Protein AF-A0A5K1GD12-F1 (afdb_monomer)

Radius of gyration: 15.74 Å; Cα contacts (8 Å, |Δi|>4): 98; chains: 1; bounding box: 41×27×41 Å

Foldseek 3Di:
DKAADPVNQKIKDADDDDPPDPDPQQKDAFPEDDPDPPCVVVGIDGDHPPDMDMDGPPDDPDDDDDDDDDDDRPAYPDPVPPGPDDDDDDDDDD

InterPro domains:
  IPR021720 Malectin domain [PF11721] (21-94)

Structure (mmCIF, N/CA/C/O backbone):
data_AF-A0A5K1GD12-F1
#
_entry.id   AF-A0A5K1GD12-F1
#
loop_
_atom_site.group_PDB
_atom_site.id
_atom_site.type_symbol
_atom_site.label_atom_id
_atom_site.label_alt_id
_atom_site.label_comp_id
_atom_site.label_asym_id
_atom_site.label_entity_id
_atom_site.label_seq_id
_atom_site.pdbx_PDB_ins_code
_atom_site.Cartn_x
_atom_site.Cartn_y
_atom_site.Cartn_z
_atom_site.occupancy
_atom_site.B_iso_or_equiv
_atom_site.auth_seq_id
_atom_site.auth_comp_id
_atom_site.auth_asym_id
_atom_site.auth_atom_id
_atom_site.pdbx_PDB_model_num
ATOM 1 N N . MET A 1 1 ? 10.610 -1.256 9.925 1.00 73.62 1 MET A N 1
ATOM 2 C CA . MET A 1 1 ? 10.403 0.169 10.292 1.00 73.62 1 MET A CA 1
ATOM 3 C C . MET A 1 1 ? 8.913 0.437 10.469 1.00 73.62 1 MET A C 1
ATOM 5 O O . MET A 1 1 ? 8.140 -0.157 9.727 1.00 73.62 1 MET A O 1
ATOM 9 N N . PHE A 1 2 ? 8.516 1.276 11.435 1.00 83.56 2 PHE A N 1
ATOM 10 C CA . PHE A 1 2 ? 7.124 1.708 11.649 1.00 83.56 2 PHE A CA 1
ATOM 11 C C . PHE A 1 2 ? 6.987 3.192 11.283 1.00 83.56 2 PHE A C 1
ATOM 13 O O . PHE A 1 2 ? 7.806 4.000 11.720 1.00 83.56 2 PHE A O 1
ATOM 20 N N . PHE A 1 3 ? 5.971 3.554 10.499 1.00 88.81 3 PHE A N 1
ATOM 21 C CA . PHE A 1 3 ? 5.737 4.923 10.031 1.00 88.81 3 PHE A CA 1
ATOM 22 C C . PHE A 1 3 ? 4.298 5.370 10.287 1.00 88.81 3 PHE A C 1
ATOM 24 O O . PHE A 1 3 ? 3.356 4.628 10.013 1.00 88.81 3 PHE A O 1
ATOM 31 N N . TYR A 1 4 ? 4.139 6.622 10.722 1.00 92.56 4 TYR A N 1
ATOM 32 C CA . TYR A 1 4 ? 2.848 7.299 10.830 1.00 92.56 4 TYR A CA 1
ATOM 33 C C . TYR A 1 4 ? 2.671 8.316 9.712 1.00 92.56 4 TYR A C 1
ATOM 35 O O . TYR A 1 4 ? 3.571 9.102 9.422 1.00 92.56 4 TYR A O 1
ATOM 43 N N . SER A 1 5 ? 1.469 8.360 9.147 1.00 92.69 5 SER A N 1
ATOM 44 C CA . SER A 1 5 ? 1.069 9.461 8.275 1.00 92.69 5 SER A CA 1
ATOM 45 C C . SER A 1 5 ? 1.138 10.813 8.997 1.00 92.69 5 SER A C 1
ATOM 47 O O . SER A 1 5 ? 0.881 10.873 10.204 1.00 92.69 5 SER A O 1
ATOM 49 N N . PRO A 1 6 ? 1.397 11.920 8.276 1.00 92.81 6 PRO A N 1
ATOM 50 C CA . PRO A 1 6 ? 1.386 13.261 8.865 1.00 92.81 6 PRO A CA 1
ATOM 51 C C . PRO A 1 6 ? 0.071 13.596 9.583 1.00 92.81 6 PRO A C 1
ATOM 53 O O . PRO A 1 6 ? 0.075 14.240 10.627 1.00 92.81 6 PRO A O 1
ATOM 56 N N . THR A 1 7 ? -1.055 13.109 9.053 1.00 94.69 7 THR A N 1
ATOM 57 C CA . THR A 1 7 ? -2.392 13.303 9.633 1.00 94.69 7 THR A CA 1
ATOM 58 C C . THR A 1 7 ? -2.733 12.296 10.733 1.00 94.69 7 THR A C 1
ATOM 60 O O . THR A 1 7 ? -3.790 12.412 11.345 1.00 94.69 7 THR A O 1
ATOM 63 N N . LYS A 1 8 ? -1.864 11.309 10.999 1.00 92.50 8 LYS A N 1
ATOM 64 C CA . LYS A 1 8 ? -2.060 10.218 11.973 1.00 92.50 8 LYS A CA 1
ATOM 65 C C . LYS A 1 8 ? -3.347 9.404 11.764 1.00 92.50 8 LYS A C 1
ATOM 67 O O . LYS A 1 8 ? -3.856 8.800 12.701 1.00 92.50 8 LYS A O 1
ATOM 72 N N . THR A 1 9 ? -3.857 9.370 10.535 1.00 95.00 9 THR A N 1
ATOM 73 C CA . THR A 1 9 ? -5.063 8.605 10.152 1.00 95.00 9 THR A CA 1
ATOM 74 C C . THR A 1 9 ? -4.733 7.203 9.654 1.00 95.00 9 THR A C 1
ATOM 76 O O . THR A 1 9 ? -5.561 6.301 9.708 1.00 95.00 9 THR A O 1
ATOM 79 N N . TRP A 1 10 ? -3.499 6.998 9.205 1.00 94.31 10 TRP A N 1
ATOM 80 C CA . TRP A 1 10 ? -2.977 5.692 8.831 1.00 94.31 10 TRP A CA 1
ATOM 81 C C . TRP A 1 10 ? -1.507 5.546 9.219 1.00 94.31 10 TRP A C 1
ATOM 83 O O . TRP A 1 10 ? -0.795 6.534 9.451 1.00 94.31 10 TRP A O 1
ATOM 93 N N . ALA A 1 11 ? -1.058 4.301 9.284 1.00 94.19 11 ALA A N 1
ATOM 94 C CA . ALA A 1 11 ? 0.325 3.922 9.523 1.00 94.19 11 ALA A CA 1
ATOM 95 C C . ALA A 1 11 ? 0.690 2.702 8.675 1.00 94.19 11 ALA A C 1
ATOM 97 O O . ALA A 1 11 ? -0.188 2.025 8.138 1.00 94.19 11 ALA A O 1
ATOM 98 N N . PHE A 1 12 ? 1.982 2.413 8.556 1.00 92.44 12 PHE A N 1
ATOM 99 C CA . PHE A 1 12 ? 2.427 1.156 7.968 1.00 92.44 12 PHE A CA 1
ATOM 100 C C . PHE A 1 12 ? 3.716 0.650 8.608 1.00 92.44 12 PHE A C 1
ATOM 102 O O . PHE A 1 12 ? 4.511 1.416 9.166 1.00 92.44 12 PHE A O 1
ATOM 109 N N . THR A 1 13 ? 3.928 -0.653 8.484 1.00 90.25 13 THR A N 1
ATOM 110 C CA . THR A 1 13 ? 5.196 -1.314 8.766 1.00 90.25 13 THR A CA 1
ATOM 111 C C . THR A 1 13 ? 5.741 -1.955 7.505 1.00 90.25 13 THR A C 1
ATOM 113 O O . THR A 1 13 ? 4.993 -2.425 6.653 1.00 90.25 13 THR A O 1
ATOM 116 N N . SER A 1 14 ? 7.065 -1.966 7.391 1.00 87.50 14 SER A N 1
ATOM 117 C CA . SER A 1 14 ? 7.787 -2.742 6.383 1.00 87.50 14 SER A CA 1
ATOM 118 C C . SER A 1 14 ? 8.873 -3.555 7.076 1.00 87.50 14 SER A C 1
ATOM 120 O O . SER A 1 14 ? 9.595 -3.023 7.939 1.00 87.50 14 SER A O 1
ATOM 122 N N . THR A 1 15 ? 8.948 -4.841 6.741 1.00 86.25 15 THR A N 1
ATOM 123 C CA . THR A 1 15 ? 9.934 -5.791 7.261 1.00 86.25 15 THR A CA 1
ATOM 124 C C . THR A 1 15 ? 10.867 -6.281 6.161 1.00 86.25 15 THR A C 1
ATOM 126 O O . THR A 1 15 ? 10.527 -6.318 4.980 1.00 86.25 15 THR A O 1
ATOM 129 N N . GLY A 1 16 ?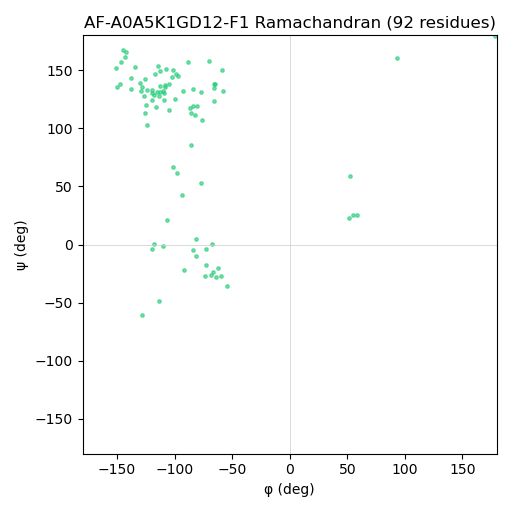 12.067 -6.673 6.579 1.00 73.44 16 GLY A N 1
ATOM 130 C CA . GLY A 1 16 ? 13.128 -7.090 5.675 1.00 73.44 16 GLY A CA 1
ATOM 131 C C . GLY A 1 16 ? 14.064 -5.953 5.287 1.00 73.44 16 GLY A C 1
ATOM 132 O O . GLY A 1 16 ? 13.762 -4.767 5.434 1.00 73.44 16 GLY A O 1
ATOM 133 N N . THR A 1 17 ? 15.237 -6.352 4.818 1.00 66.88 17 THR A N 1
ATOM 134 C CA . THR A 1 17 ? 16.285 -5.467 4.318 1.00 66.88 17 THR A CA 1
ATOM 135 C C . THR A 1 17 ? 16.668 -5.948 2.930 1.00 66.88 17 THR A C 1
ATOM 137 O O . THR A 1 17 ? 16.951 -7.134 2.764 1.00 66.88 17 THR A O 1
ATOM 140 N N . SER A 1 18 ? 16.664 -5.061 1.936 1.00 58.75 18 SER A N 1
ATOM 141 C CA . SER A 1 18 ? 17.291 -5.390 0.655 1.00 58.75 18 SER A CA 1
ATOM 142 C C . SER A 1 18 ? 18.796 -5.534 0.872 1.00 58.75 18 SER A C 1
ATOM 144 O O . SER A 1 18 ? 19.392 -4.761 1.621 1.00 58.75 18 SER A O 1
ATOM 146 N N . ILE A 1 19 ? 19.392 -6.543 0.240 1.00 58.34 19 ILE A N 1
ATOM 147 C CA . ILE A 1 19 ? 20.811 -6.892 0.392 1.00 58.34 19 ILE A CA 1
ATOM 148 C C . ILE A 1 19 ? 21.718 -5.785 -0.190 1.00 58.34 19 ILE A C 1
ATOM 150 O O . ILE A 1 19 ? 22.837 -5.607 0.282 1.00 58.34 19 ILE A O 1
ATOM 154 N N . ASP A 1 20 ? 21.199 -4.978 -1.126 1.00 55.66 20 ASP A N 1
ATOM 155 C CA . ASP A 1 20 ? 22.004 -4.082 -1.970 1.00 55.66 20 ASP A CA 1
ATOM 156 C C . ASP A 1 20 ? 21.855 -2.573 -1.683 1.00 55.66 20 ASP A C 1
ATOM 158 O O . ASP A 1 20 ? 22.512 -1.757 -2.332 1.00 55.66 20 ASP A O 1
ATOM 162 N N . SER A 1 21 ? 21.013 -2.143 -0.736 1.00 52.59 21 SER A N 1
ATOM 163 C CA . SER A 1 21 ? 20.703 -0.713 -0.560 1.00 52.59 21 SER A CA 1
ATOM 164 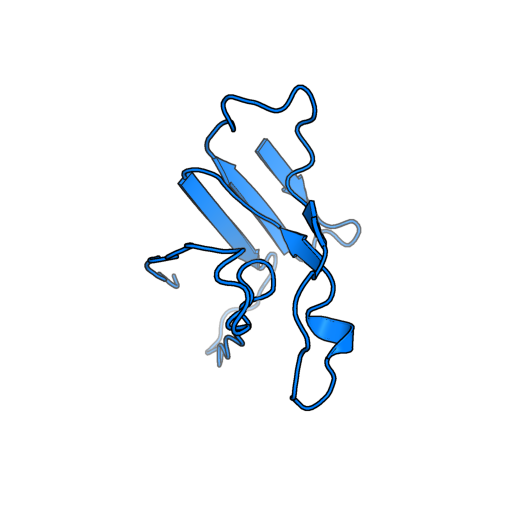C C . SER A 1 21 ? 21.163 -0.140 0.783 1.00 52.59 21 SER A C 1
ATOM 166 O O . SER 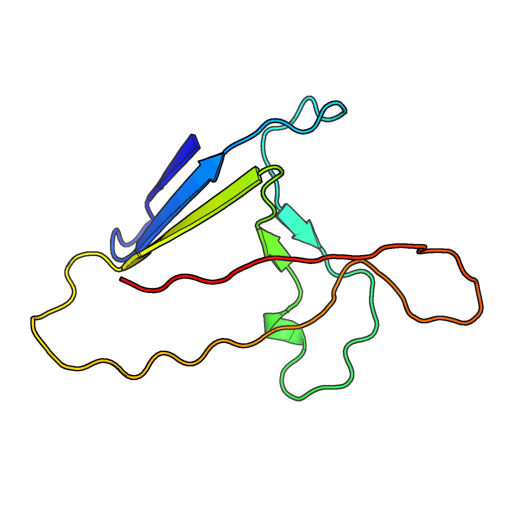A 1 21 ? 20.636 -0.492 1.834 1.00 52.59 21 SER A O 1
ATOM 168 N N . GLN A 1 22 ? 22.070 0.844 0.733 1.00 48.28 22 GLN A N 1
ATOM 169 C CA . GLN A 1 22 ? 22.457 1.695 1.875 1.00 48.28 22 GLN A CA 1
ATOM 170 C C . GLN A 1 22 ? 21.371 2.720 2.273 1.00 48.28 22 GLN A C 1
ATOM 172 O O . GLN A 1 22 ? 21.535 3.440 3.256 1.00 48.28 22 GLN A O 1
ATOM 177 N N . SER A 1 23 ? 20.265 2.796 1.523 1.00 50.22 23 SER A N 1
ATOM 178 C CA . SER A 1 23 ? 19.120 3.668 1.804 1.00 50.22 23 SER A CA 1
ATOM 179 C C . SER A 1 23 ? 17.891 2.836 2.171 1.00 50.22 23 SER A C 1
ATOM 181 O O . SER A 1 23 ? 17.543 1.890 1.469 1.00 50.22 23 SER A O 1
ATOM 183 N N . PHE A 1 24 ? 17.233 3.199 3.274 1.00 53.41 24 PHE A N 1
ATOM 184 C CA . PHE A 1 24 ? 16.024 2.545 3.793 1.00 53.41 24 PHE A CA 1
ATOM 185 C C . PHE A 1 24 ? 14.732 3.001 3.089 1.00 53.41 24 PHE A C 1
ATOM 187 O O . PHE A 1 24 ? 13.635 2.594 3.484 1.00 53.41 24 PHE A O 1
ATOM 194 N N . ASP A 1 25 ? 14.844 3.839 2.057 1.00 57.69 25 ASP A N 1
ATOM 195 C CA . ASP A 1 25 ? 13.705 4.381 1.323 1.00 57.69 25 ASP A CA 1
ATOM 196 C C . ASP A 1 25 ? 13.268 3.424 0.210 1.00 57.69 25 ASP A C 1
ATOM 198 O O . ASP A 1 25 ? 13.646 3.548 -0.952 1.00 57.69 25 ASP A O 1
ATOM 202 N N . TYR A 1 26 ? 12.426 2.455 0.569 1.00 73.19 26 TYR A N 1
ATOM 203 C CA . TYR A 1 26 ? 11.823 1.506 -0.369 1.00 73.19 26 TYR A CA 1
ATOM 204 C C . TYR A 1 26 ? 10.664 2.132 -1.162 1.00 73.19 26 TYR A C 1
ATOM 206 O O .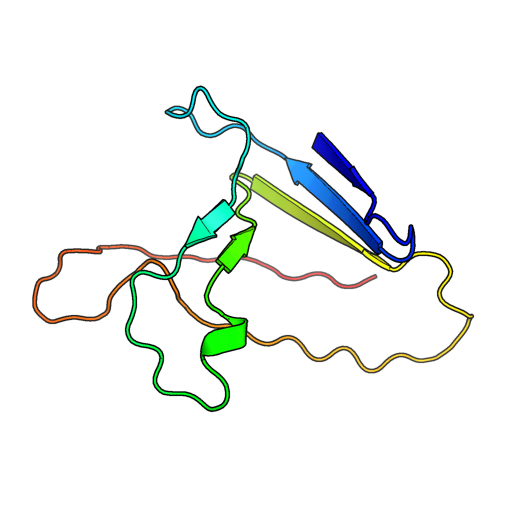 TYR A 1 26 ? 9.549 1.612 -1.156 1.00 73.19 26 TYR A O 1
ATOM 214 N N . VAL A 1 27 ? 10.885 3.273 -1.813 1.00 84.06 27 VAL A N 1
ATOM 215 C CA . VAL A 1 27 ? 9.927 3.841 -2.772 1.00 84.06 27 VAL A CA 1
ATOM 216 C C . VAL A 1 27 ? 10.397 3.493 -4.172 1.00 84.06 27 VAL A C 1
ATOM 218 O O . VAL A 1 27 ? 11.533 3.773 -4.543 1.00 84.06 27 VAL A O 1
ATOM 221 N N . VAL A 1 28 ? 9.516 2.871 -4.943 1.00 85.44 28 VAL A N 1
ATOM 222 C CA . VAL A 1 28 ? 9.766 2.524 -6.336 1.00 85.44 28 VAL A CA 1
ATOM 223 C C . VAL A 1 28 ? 8.935 3.416 -7.241 1.00 85.44 28 VAL A C 1
ATOM 225 O O . VAL A 1 28 ? 7.749 3.638 -6.985 1.00 85.44 28 VAL A O 1
ATOM 228 N N . THR A 1 29 ? 9.571 3.917 -8.291 1.00 88.44 29 THR A N 1
ATOM 229 C CA . THR A 1 29 ? 8.935 4.745 -9.316 1.00 88.44 29 THR A CA 1
ATOM 230 C C . THR A 1 29 ? 8.554 3.873 -10.503 1.00 88.44 29 THR A C 1
ATOM 232 O O . THR A 1 29 ? 9.260 2.920 -10.835 1.00 88.44 29 THR A O 1
ATOM 235 N N . ASN A 1 30 ? 7.434 4.196 -11.139 1.00 88.44 30 ASN A N 1
ATOM 236 C CA . ASN A 1 30 ? 6.949 3.505 -12.319 1.00 88.44 30 ASN A CA 1
ATOM 237 C C . ASN A 1 30 ? 7.979 3.544 -13.470 1.00 88.44 30 ASN A C 1
ATOM 239 O O . ASN A 1 30 ? 8.509 4.601 -13.812 1.00 88.44 30 ASN A O 1
ATOM 243 N N . ALA A 1 31 ? 8.215 2.381 -14.074 1.00 83.25 31 ALA A N 1
ATOM 244 C CA . ALA A 1 31 ? 9.036 2.177 -15.265 1.00 83.25 31 ALA A CA 1
ATOM 245 C C . ALA A 1 31 ? 8.226 1.613 -16.452 1.00 83.25 31 ALA A C 1
ATOM 247 O O . ALA A 1 31 ? 8.782 1.356 -17.520 1.00 83.25 31 ALA A O 1
ATOM 248 N N . THR A 1 32 ? 6.917 1.397 -16.281 1.00 81.94 32 THR A N 1
ATOM 249 C CA . THR A 1 32 ? 6.051 0.697 -17.240 1.00 81.94 32 THR A CA 1
ATOM 250 C C . THR A 1 32 ? 5.019 1.631 -17.868 1.00 81.94 32 THR A C 1
ATOM 252 O O . THR A 1 32 ? 4.511 2.563 -17.251 1.00 81.94 32 THR A O 1
ATOM 255 N N . ARG A 1 33 ? 4.618 1.361 -19.115 1.00 83.12 33 ARG A N 1
ATOM 256 C CA . ARG A 1 33 ? 3.512 2.105 -19.729 1.00 83.12 33 ARG A CA 1
ATOM 257 C C . ARG A 1 33 ? 2.166 1.632 -19.174 1.00 83.12 33 ARG A C 1
ATOM 259 O O . ARG A 1 33 ? 1.678 0.572 -19.558 1.00 83.12 33 ARG A O 1
ATOM 266 N N . LEU A 1 34 ? 1.535 2.455 -18.340 1.00 85.56 34 LEU A N 1
ATOM 267 C CA . LEU A 1 34 ? 0.217 2.181 -17.763 1.00 85.56 34 LEU A CA 1
ATOM 268 C C . LEU A 1 34 ? -0.917 2.559 -18.726 1.00 85.56 34 LEU A C 1
ATOM 270 O O . LEU A 1 34 ? -1.150 3.734 -19.002 1.00 85.56 34 LEU A O 1
ATOM 274 N N . LEU A 1 35 ? -1.635 1.553 -19.231 1.00 83.81 35 LEU A N 1
ATOM 275 C CA . LEU A 1 35 ? -2.789 1.711 -20.126 1.00 83.81 35 LEU A CA 1
ATOM 276 C C . LEU A 1 35 ? -4.103 1.541 -19.350 1.00 83.81 35 LEU A C 1
ATOM 278 O O . LEU A 1 35 ? -4.827 0.566 -19.531 1.00 83.81 35 LEU A O 1
ATOM 282 N N . MET A 1 36 ? -4.389 2.475 -18.450 1.00 85.75 36 MET A N 1
ATOM 283 C CA . MET A 1 36 ? -5.561 2.443 -17.570 1.00 85.75 36 MET A CA 1
ATOM 284 C C . MET A 1 36 ? -6.096 3.854 -17.321 1.00 85.75 36 MET A C 1
ATOM 286 O O . MET A 1 36 ? -5.424 4.837 -17.634 1.00 85.75 36 MET A O 1
ATOM 290 N N . ALA A 1 37 ? -7.299 3.955 -16.752 1.00 86.06 37 ALA A N 1
ATOM 291 C CA . ALA A 1 37 ? -7.804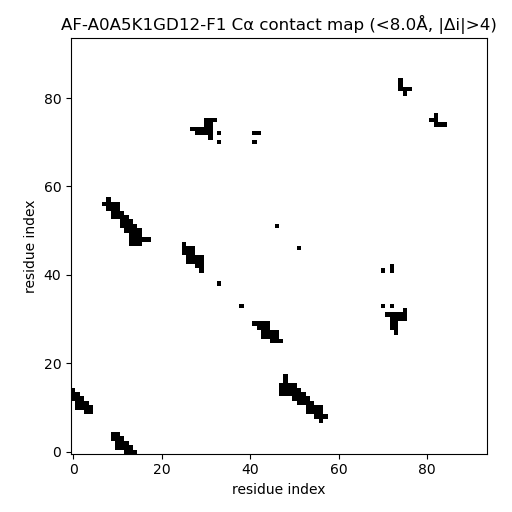 5.226 -16.245 1.00 86.06 37 ALA A CA 1
ATOM 292 C C . ALA A 1 37 ? -6.934 5.702 -15.065 1.00 86.06 37 ALA A C 1
ATOM 294 O O . ALA A 1 37 ? -6.541 4.895 -14.223 1.00 86.06 37 ALA A O 1
ATOM 295 N N . ASP A 1 38 ? -6.624 6.998 -15.034 1.00 88.00 38 ASP A N 1
ATOM 296 C CA . ASP A 1 38 ? -5.843 7.666 -13.982 1.00 88.00 38 ASP A CA 1
ATOM 297 C C . ASP A 1 38 ? -4.476 7.019 -13.660 1.00 88.00 38 ASP A C 1
ATOM 299 O O . ASP A 1 38 ? -4.188 6.672 -12.511 1.00 88.00 38 ASP A O 1
ATOM 303 N N . PRO A 1 39 ? -3.565 6.897 -14.649 1.00 88.94 39 PRO A N 1
ATOM 304 C CA . PRO A 1 39 ? -2.250 6.276 -14.448 1.00 88.94 39 PRO A CA 1
ATOM 305 C C . PRO A 1 39 ? -1.376 7.033 -13.435 1.00 88.94 39 PRO A C 1
ATOM 307 O O . PRO A 1 39 ? -0.446 6.465 -12.866 1.00 88.94 39 PRO A O 1
ATOM 310 N N . THR A 1 40 ? -1.682 8.308 -13.176 1.00 90.19 40 THR A N 1
ATOM 311 C CA . THR A 1 40 ? -0.980 9.161 -12.207 1.00 90.19 40 THR A CA 1
ATOM 312 C C . THR A 1 40 ? -1.018 8.604 -10.783 1.00 90.19 40 THR A C 1
ATOM 314 O O . THR A 1 40 ? -0.086 8.849 -10.018 1.00 90.19 40 THR A O 1
ATOM 317 N N . LEU A 1 41 ? -2.043 7.818 -10.433 1.00 89.94 41 LEU A N 1
ATOM 318 C CA . LEU A 1 41 ? -2.173 7.196 -9.114 1.00 89.94 41 LEU A CA 1
ATOM 319 C C . LEU A 1 41 ? -1.117 6.106 -8.862 1.00 89.94 41 LEU A C 1
ATOM 321 O O . LEU A 1 41 ? -0.741 5.869 -7.718 1.00 89.94 41 LEU A O 1
ATOM 325 N N . TYR A 1 42 ? -0.604 5.476 -9.919 1.00 91.19 42 TYR A N 1
ATOM 326 C CA . TYR A 1 42 ? 0.289 4.312 -9.846 1.00 91.19 42 TYR A CA 1
ATOM 327 C C . TYR A 1 42 ? 1.740 4.670 -10.197 1.00 91.19 42 TYR A C 1
ATOM 329 O O . TYR A 1 42 ? 2.534 3.809 -10.570 1.00 91.19 42 TYR A O 1
ATOM 337 N N . MET A 1 43 ? 2.102 5.951 -10.094 1.00 90.88 43 MET A N 1
ATOM 338 C CA . MET A 1 43 ? 3.447 6.428 -10.431 1.00 90.88 43 MET A CA 1
ATOM 339 C C . MET A 1 43 ? 4.500 6.035 -9.399 1.00 90.88 43 MET A C 1
ATOM 341 O O . MET A 1 43 ? 5.668 5.910 -9.749 1.00 90.88 43 MET A O 1
ATOM 345 N N . ASN A 1 44 ? 4.099 5.836 -8.143 1.00 90.56 44 ASN A N 1
ATOM 346 C CA . ASN A 1 44 ? 4.996 5.447 -7.063 1.00 90.56 44 ASN A CA 1
ATOM 347 C C . ASN A 1 44 ? 4.344 4.371 -6.196 1.00 90.56 44 ASN A C 1
ATOM 349 O O . ASN A 1 44 ? 3.152 4.450 -5.900 1.00 90.56 44 ASN A O 1
ATOM 353 N N . ALA A 1 45 ? 5.139 3.424 -5.711 1.00 89.31 45 ALA A N 1
ATOM 354 C CA . ALA A 1 45 ? 4.707 2.452 -4.716 1.00 89.31 45 ALA A CA 1
ATOM 355 C C . ALA A 1 45 ? 5.747 2.305 -3.604 1.00 89.31 45 ALA A C 1
ATOM 357 O O . ALA A 1 45 ? 6.941 2.516 -3.810 1.00 89.31 45 ALA A O 1
ATOM 358 N N . ARG A 1 46 ? 5.292 1.925 -2.408 1.00 87.38 46 ARG A N 1
ATOM 359 C CA . ARG A 1 46 ? 6.193 1.448 -1.355 1.00 87.38 46 ARG A CA 1
ATOM 360 C C . ARG A 1 46 ? 6.454 -0.033 -1.594 1.00 87.38 46 ARG A C 1
ATOM 362 O O . ARG A 1 46 ? 5.521 -0.787 -1.852 1.00 87.38 46 ARG A O 1
ATOM 369 N N . SER A 1 47 ? 7.711 -0.431 -1.506 1.00 84.44 47 SER A N 1
ATOM 370 C CA . SER A 1 47 ? 8.153 -1.813 -1.615 1.00 84.44 47 SER A CA 1
ATOM 371 C C . SER A 1 47 ? 8.571 -2.335 -0.242 1.00 84.44 47 SER A C 1
ATOM 373 O O . SER A 1 47 ? 9.000 -1.581 0.634 1.00 84.44 47 SER A O 1
ATOM 375 N N . SER A 1 48 ? 8.437 -3.638 -0.034 1.00 85.06 48 SER A N 1
ATOM 376 C CA . SER A 1 48 ? 8.958 -4.315 1.146 1.00 85.06 48 SER A CA 1
ATOM 377 C C . SER A 1 48 ? 9.593 -5.632 0.718 1.00 85.06 48 SER A C 1
ATOM 379 O O . SER A 1 48 ? 8.967 -6.356 -0.056 1.00 85.06 48 SER A O 1
ATOM 381 N N . PRO A 1 49 ? 10.806 -5.962 1.199 1.00 81.81 49 PRO A N 1
ATOM 382 C CA . PRO A 1 49 ? 11.442 -7.230 0.861 1.00 81.81 49 PRO A CA 1
ATOM 383 C C . PRO A 1 49 ? 10.690 -8.463 1.378 1.00 81.81 49 PRO A C 1
ATOM 385 O O . PRO A 1 49 ? 10.829 -9.528 0.788 1.00 81.81 49 PRO A O 1
ATOM 388 N N . ILE A 1 50 ? 9.942 -8.345 2.486 1.00 86.06 50 ILE A N 1
ATOM 389 C CA . ILE A 1 50 ? 9.292 -9.498 3.132 1.00 86.06 50 ILE A CA 1
ATOM 390 C C . ILE A 1 50 ? 7.803 -9.254 3.364 1.00 86.06 50 ILE A C 1
ATOM 392 O O . ILE A 1 50 ? 6.966 -10.014 2.885 1.00 86.06 50 ILE A O 1
ATOM 396 N N . THR A 1 51 ? 7.433 -8.234 4.138 1.00 88.44 51 THR A N 1
ATOM 397 C CA . THR A 1 51 ? 6.024 -7.985 4.471 1.00 88.44 51 THR A CA 1
ATOM 398 C C . THR A 1 51 ? 5.770 -6.508 4.697 1.00 88.44 51 THR A C 1
ATOM 400 O O . THR A 1 51 ? 6.504 -5.830 5.420 1.00 88.44 51 THR A O 1
ATOM 403 N N . MET A 1 52 ? 4.668 -6.029 4.125 1.00 89.62 52 MET A N 1
ATOM 404 C CA . MET A 1 52 ? 4.155 -4.688 4.353 1.00 89.62 52 MET A CA 1
ATOM 405 C C . MET A 1 52 ? 2.757 -4.769 4.958 1.00 89.62 52 MET A C 1
ATOM 407 O O . MET A 1 52 ? 1.864 -5.386 4.381 1.00 89.62 52 MET A O 1
ATOM 411 N N . THR A 1 53 ? 2.558 -4.140 6.113 1.00 93.25 53 THR A N 1
ATOM 412 C CA . THR A 1 53 ? 1.251 -4.086 6.779 1.00 93.25 53 THR A CA 1
ATOM 413 C C . THR A 1 53 ? 0.794 -2.644 6.872 1.00 93.25 53 THR A C 1
ATOM 415 O O . THR A 1 53 ? 1.536 -1.786 7.349 1.00 93.25 53 THR A O 1
ATOM 418 N N . TYR A 1 54 ? -0.433 -2.381 6.432 1.00 93.50 54 TYR A N 1
ATOM 419 C CA . TYR A 1 54 ? -1.082 -1.081 6.559 1.00 93.50 54 TYR A CA 1
ATOM 420 C C 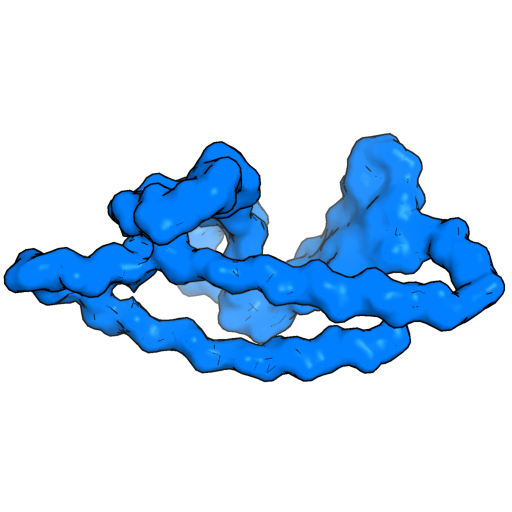. TYR A 1 54 ? -2.096 -1.097 7.694 1.00 93.50 54 TYR A C 1
ATOM 422 O O . TYR A 1 54 ? -2.800 -2.081 7.901 1.00 93.50 54 TYR A O 1
ATOM 430 N N . TYR A 1 55 ? -2.192 0.028 8.392 1.00 94.25 55 TYR A N 1
ATOM 431 C CA . TYR A 1 55 ? -3.112 0.224 9.502 1.00 94.25 55 TYR A CA 1
ATOM 432 C C . TYR A 1 55 ? -3.976 1.450 9.227 1.00 94.25 55 TYR A C 1
ATOM 434 O O . TYR A 1 55 ? -3.455 2.561 9.101 1.00 94.25 55 TYR A O 1
ATOM 442 N N . GLY A 1 56 ? -5.293 1.255 9.172 1.00 94.06 56 GLY A N 1
ATOM 443 C CA . GLY A 1 56 ? -6.262 2.340 9.306 1.00 94.06 56 GLY A CA 1
ATOM 444 C C . GLY A 1 56 ? -6.441 2.666 10.785 1.00 94.06 56 GLY A C 1
ATOM 445 O O . GLY A 1 56 ? -6.811 1.795 11.570 1.00 94.06 56 GLY A O 1
ATOM 446 N N . LEU A 1 57 ? -6.139 3.898 11.187 1.00 94.56 57 LEU A N 1
ATOM 447 C CA . LEU A 1 57 ? -6.216 4.324 12.582 1.00 94.56 57 LEU A CA 1
ATOM 448 C C . LEU A 1 57 ? -7.530 5.063 12.830 1.00 94.56 57 LEU A C 1
ATOM 450 O O . LEU A 1 57 ? -8.034 5.768 11.959 1.00 94.56 57 LEU A O 1
ATOM 454 N N . CYS A 1 58 ? -8.066 4.921 14.043 1.00 92.75 58 CYS A N 1
ATOM 455 C CA . CYS A 1 58 ? -9.268 5.635 14.487 1.00 92.75 58 CYS A CA 1
ATOM 456 C C . CYS A 1 58 ? -10.522 5.379 13.622 1.00 92.75 58 CYS A C 1
ATOM 458 O O . CYS A 1 58 ? -11.428 6.213 13.588 1.00 92.75 58 CYS A O 1
ATOM 460 N N . LEU A 1 59 ? -10.593 4.230 12.941 1.00 92.50 59 LEU A N 1
ATOM 461 C CA . LEU A 1 59 ? -11.797 3.803 12.232 1.00 92.50 59 LEU A CA 1
ATOM 462 C C . LEU A 1 59 ? -12.923 3.526 13.235 1.00 92.50 59 LEU A C 1
ATOM 464 O O . LEU A 1 59 ? -12.720 2.883 14.266 1.00 92.50 59 LEU A O 1
ATOM 468 N N . GLN A 1 60 ? -14.124 4.017 12.936 1.00 95.00 60 GLN A N 1
ATOM 469 C CA . GLN A 1 60 ? -15.298 3.751 13.763 1.00 95.00 60 GLN A CA 1
ATOM 470 C C . GLN A 1 60 ? -15.719 2.284 13.641 1.00 95.00 60 GLN A C 1
ATOM 472 O O . GLN A 1 60 ? -15.424 1.602 12.662 1.00 95.00 60 GLN A O 1
ATOM 477 N N . LYS A 1 61 ? -16.450 1.772 14.627 1.00 95.94 61 LYS A N 1
ATOM 478 C CA . LYS A 1 61 ? -17.012 0.427 14.515 1.00 95.94 61 LYS A CA 1
ATOM 479 C C . LYS A 1 61 ? -18.057 0.404 13.396 1.00 95.94 61 LYS A C 1
ATOM 481 O O . LYS A 1 61 ? -19.030 1.149 13.458 1.00 95.94 61 LYS A O 1
ATOM 486 N N . GLY A 1 62 ? -17.879 -0.471 12.411 1.00 95.69 62 GLY A N 1
ATOM 487 C CA . GLY A 1 62 ? -18.783 -0.565 11.271 1.00 95.69 62 GLY A CA 1
ATOM 488 C C . GLY A 1 62 ? -18.353 -1.617 10.257 1.00 95.69 62 GLY A C 1
ATOM 489 O O . GLY A 1 62 ? -17.339 -2.289 10.435 1.00 95.69 62 GLY A O 1
ATOM 490 N N . ILE A 1 63 ? -19.156 -1.754 9.205 1.00 95.88 63 ILE A N 1
ATOM 491 C CA . ILE A 1 63 ? -18.852 -2.595 8.047 1.00 95.88 63 ILE A CA 1
ATOM 492 C C . ILE A 1 63 ? -18.154 -1.718 7.011 1.00 95.88 63 ILE A C 1
ATOM 494 O O . ILE A 1 63 ? -18.637 -0.628 6.701 1.00 95.88 63 ILE A O 1
ATOM 498 N N . TYR A 1 64 ? -17.040 -2.206 6.473 1.00 94.06 64 TYR A N 1
ATOM 499 C CA . TYR A 1 64 ? -16.231 -1.488 5.497 1.00 94.06 64 TYR A CA 1
ATOM 500 C C . TYR A 1 64 ? -16.147 -2.271 4.193 1.00 94.06 64 TYR A C 1
ATOM 502 O O . TYR A 1 64 ? -15.833 -3.459 4.193 1.00 94.06 64 TYR A O 1
A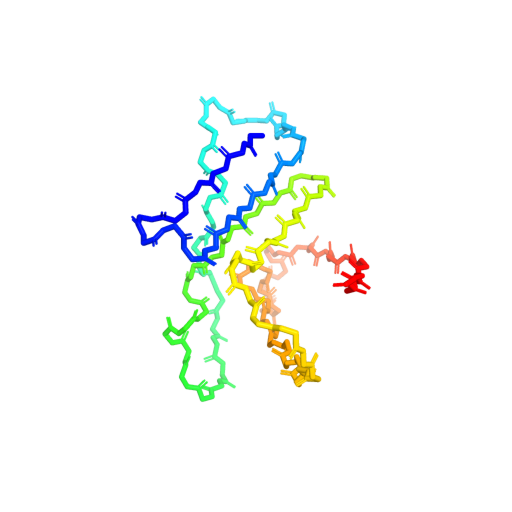TOM 510 N N . ASN A 1 65 ? -16.373 -1.578 3.079 1.00 95.81 65 ASN A N 1
ATOM 511 C CA . ASN A 1 65 ? -16.052 -2.103 1.759 1.00 95.81 65 ASN A CA 1
ATOM 512 C C . ASN A 1 65 ? -14.596 -1.760 1.449 1.00 95.81 65 ASN A C 1
ATOM 514 O O . ASN A 1 65 ? -14.242 -0.583 1.367 1.00 95.81 65 ASN A O 1
ATOM 518 N N . VAL A 1 66 ? -13.761 -2.784 1.279 1.00 93.06 66 VAL A N 1
ATOM 519 C CA . VAL A 1 66 ? -12.346 -2.624 0.931 1.00 93.06 66 VAL A CA 1
ATOM 520 C C . VAL A 1 66 ? -12.156 -2.991 -0.535 1.00 93.06 66 VAL A C 1
ATOM 522 O O . VAL A 1 66 ? -12.343 -4.144 -0.917 1.00 93.06 66 VAL A O 1
ATOM 525 N N . THR A 1 67 ? -11.768 -2.010 -1.349 1.00 94.44 67 THR A N 1
ATOM 526 C CA . THR A 1 67 ? -11.428 -2.206 -2.764 1.00 94.44 67 THR A CA 1
ATOM 527 C C . THR A 1 67 ? -9.927 -2.034 -2.938 1.00 94.44 67 THR A C 1
ATOM 529 O O . THR A 1 67 ? -9.376 -0.996 -2.572 1.00 94.44 67 THR A O 1
ATOM 532 N N . LEU A 1 68 ? -9.264 -3.043 -3.502 1.00 92.69 68 LEU A N 1
ATOM 533 C CA . LEU A 1 68 ? -7.828 -3.018 -3.765 1.00 92.69 68 LEU A CA 1
ATOM 534 C C . LEU A 1 68 ? -7.577 -2.911 -5.269 1.00 92.69 68 LEU A C 1
ATOM 536 O O . LEU A 1 68 ? -8.138 -3.673 -6.054 1.00 92.69 68 LEU A O 1
ATOM 540 N N . HIS A 1 69 ? -6.723 -1.966 -5.652 1.00 90.88 69 HIS A N 1
ATOM 541 C CA . HIS A 1 69 ? -6.287 -1.766 -7.029 1.00 90.88 69 HIS A CA 1
ATOM 542 C C . HIS A 1 69 ? -4.833 -2.208 -7.179 1.00 90.88 69 HIS A C 1
ATOM 544 O O . HIS A 1 69 ? -3.997 -1.881 -6.337 1.00 90.88 69 HIS A O 1
ATOM 550 N N . PHE A 1 70 ? -4.532 -2.911 -8.270 1.00 89.31 70 PHE A N 1
ATOM 551 C CA . PHE A 1 70 ? -3.194 -3.419 -8.562 1.00 89.31 70 PHE A CA 1
ATOM 552 C C . PHE A 1 70 ? -2.740 -2.965 -9.944 1.00 89.31 70 PHE A C 1
ATOM 554 O O . PHE A 1 70 ? -3.530 -2.928 -10.887 1.00 89.31 70 PHE A O 1
ATOM 561 N N . ALA A 1 71 ? -1.452 -2.652 -10.049 1.00 89.88 71 ALA A N 1
ATOM 562 C CA . ALA A 1 71 ? -0.765 -2.384 -11.301 1.00 89.88 71 ALA A CA 1
ATOM 563 C C . ALA A 1 71 ? 0.688 -2.859 -11.176 1.00 89.88 71 ALA A C 1
ATOM 565 O O . ALA A 1 71 ? 1.325 -2.628 -10.147 1.00 89.88 71 ALA A O 1
ATOM 566 N N . GLU A 1 72 ? 1.213 -3.504 -12.218 1.00 87.69 72 GLU A N 1
ATOM 567 C CA . GLU A 1 72 ? 2.642 -3.812 -12.309 1.00 87.69 72 GLU A CA 1
ATOM 568 C C . GLU A 1 72 ? 3.382 -2.593 -12.871 1.00 87.69 72 GLU A C 1
ATOM 570 O O . GLU A 1 72 ? 3.099 -2.120 -13.977 1.00 87.69 72 GLU A O 1
ATOM 575 N N . ILE A 1 73 ? 4.308 -2.056 -12.077 1.00 87.69 73 ILE A N 1
ATOM 576 C CA . ILE A 1 73 ? 4.963 -0.771 -12.353 1.00 87.69 73 ILE A CA 1
ATOM 577 C C . ILE A 1 73 ? 6.478 -0.877 -12.513 1.00 87.69 73 ILE A C 1
ATOM 579 O O . ILE A 1 73 ? 7.118 0.127 -12.805 1.00 87.69 73 ILE A O 1
ATOM 583 N N . ILE A 1 74 ? 7.058 -2.062 -12.324 1.00 84.50 74 ILE A N 1
ATOM 584 C CA . ILE A 1 74 ? 8.498 -2.306 -12.443 1.00 84.50 74 ILE A CA 1
ATOM 585 C C . ILE A 1 74 ? 8.788 -3.228 -13.617 1.00 84.50 74 ILE A C 1
ATOM 587 O O . ILE A 1 74 ? 9.674 -2.930 -14.413 1.00 84.50 74 ILE A O 1
ATOM 591 N N . PHE A 1 75 ? 8.067 -4.340 -13.729 1.00 82.88 75 PHE A N 1
ATOM 592 C CA . PHE A 1 75 ? 8.319 -5.313 -14.780 1.00 82.88 75 PHE A CA 1
ATOM 593 C C . PHE A 1 75 ? 7.575 -4.932 -16.065 1.00 82.88 75 PHE A C 1
ATOM 595 O O . PHE A 1 75 ? 6.345 -4.915 -16.129 1.00 82.88 75 PHE A O 1
ATOM 602 N N . THR A 1 76 ? 8.337 -4.584 -17.098 1.00 77.56 76 THR A N 1
ATOM 603 C CA . THR A 1 76 ? 7.855 -4.353 -18.455 1.00 77.56 76 THR A CA 1
ATOM 604 C C . THR A 1 76 ? 7.593 -5.680 -19.164 1.00 77.56 76 THR A C 1
ATOM 606 O O . THR A 1 76 ? 8.438 -6.570 -19.206 1.00 77.56 76 THR A O 1
ATOM 609 N N . ASN A 1 77 ? 6.416 -5.791 -19.783 1.00 67.81 77 ASN A N 1
ATOM 610 C CA . ASN A 1 77 ? 6.089 -6.877 -20.711 1.00 67.81 77 ASN A CA 1
ATOM 611 C C . ASN A 1 77 ? 6.396 -6.464 -22.162 1.00 67.81 77 ASN A C 1
ATOM 613 O O . ASN A 1 77 ? 5.569 -6.607 -23.065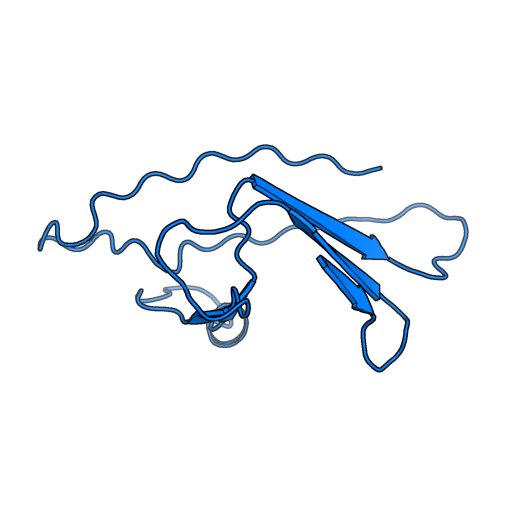 1.00 67.81 77 ASN A O 1
ATOM 617 N N . ASP A 1 78 ? 7.537 -5.813 -22.371 1.00 67.88 78 ASP A N 1
ATOM 618 C CA . ASP A 1 78 ? 7.989 -5.400 -23.689 1.00 67.88 78 ASP A CA 1
ATOM 619 C C . ASP A 1 78 ? 8.819 -6.506 -24.354 1.00 67.88 78 ASP A C 1
ATOM 621 O O . ASP A 1 78 ? 9.394 -7.381 -23.710 1.00 67.88 78 ASP A O 1
ATOM 625 N N . GLN A 1 79 ? 8.894 -6.473 -25.685 1.00 61.91 79 GLN A N 1
ATOM 626 C CA . GLN A 1 79 ? 9.591 -7.499 -26.476 1.00 61.91 79 GLN A CA 1
ATOM 627 C C . GLN A 1 79 ? 11.117 -7.493 -26.280 1.00 61.9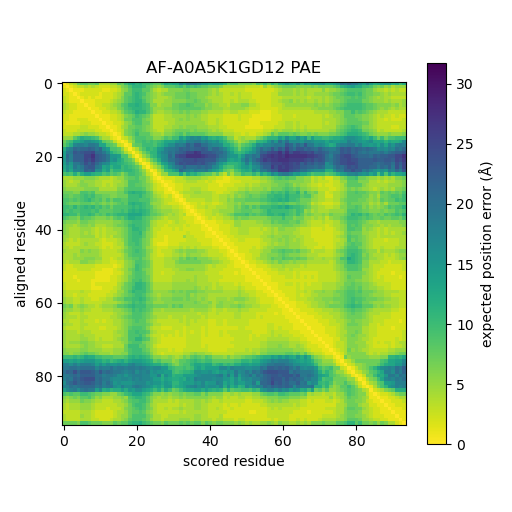1 79 GLN A C 1
ATOM 629 O O . GLN A 1 79 ? 11.825 -8.275 -26.910 1.00 61.91 79 GLN A O 1
ATOM 634 N N . THR A 1 80 ? 11.637 -6.601 -25.433 1.00 67.31 80 THR A N 1
ATOM 635 C CA . THR A 1 80 ? 13.067 -6.495 -25.142 1.00 67.31 80 THR A CA 1
ATOM 636 C C . THR A 1 80 ? 13.536 -7.520 -24.108 1.00 67.31 80 THR A C 1
ATOM 638 O O . THR A 1 80 ? 14.743 -7.662 -23.933 1.00 67.31 80 THR A O 1
ATOM 641 N N . TYR A 1 81 ? 12.615 -8.238 -23.439 1.00 58.50 81 TYR A N 1
ATOM 642 C CA . TYR A 1 81 ? 12.908 -9.188 -22.350 1.00 58.50 81 TYR A CA 1
ATOM 643 C C . TYR A 1 81 ? 13.793 -8.592 -21.239 1.00 58.50 81 TYR A C 1
ATOM 645 O O . TYR A 1 81 ? 14.473 -9.315 -20.513 1.00 58.50 81 TYR A O 1
ATOM 653 N N . SER A 1 82 ? 13.803 -7.264 -21.106 1.00 64.06 82 SER A N 1
ATOM 654 C CA . SER A 1 82 ? 14.687 -6.551 -20.183 1.00 64.06 82 SER A CA 1
ATOM 655 C C . SER A 1 82 ? 14.272 -6.709 -18.718 1.00 64.06 82 SER A C 1
ATOM 657 O O . SER A 1 82 ? 15.096 -6.515 -17.825 1.00 64.06 82 SER A O 1
ATOM 659 N N . SER A 1 83 ? 13.028 -7.126 -18.460 1.00 64.75 83 SER A N 1
ATOM 660 C CA . SER A 1 83 ? 12.528 -7.424 -17.123 1.00 64.75 83 SER A CA 1
ATOM 661 C C . SER A 1 83 ? 11.973 -8.858 -17.050 1.00 64.75 83 SER A C 1
ATOM 663 O O . SER A 1 83 ? 10.901 -9.175 -17.556 1.00 64.75 83 SER A O 1
ATOM 665 N N . LEU A 1 84 ? 12.748 -9.768 -16.452 1.00 63.41 84 LEU A N 1
ATOM 666 C CA . LEU A 1 84 ? 12.357 -11.164 -16.199 1.00 63.41 84 LEU A CA 1
ATOM 667 C C . LEU A 1 84 ? 11.871 -11.307 -14.756 1.00 63.41 84 LEU A C 1
ATOM 669 O O . LEU A 1 84 ? 12.495 -11.974 -13.933 1.00 63.41 84 LEU A O 1
ATOM 673 N N . GLY A 1 85 ? 10.805 -10.586 -14.428 1.00 71.19 85 GLY A N 1
ATOM 674 C CA . GLY A 1 85 ? 10.341 -10.457 -13.059 1.00 71.19 85 GLY A CA 1
ATOM 675 C C . GLY A 1 85 ? 8.988 -11.100 -12.818 1.00 71.19 85 GLY A C 1
ATOM 676 O O . GLY A 1 85 ? 8.014 -10.779 -13.490 1.00 71.19 85 GLY A O 1
ATOM 677 N N . GLU A 1 86 ? 8.922 -11.955 -11.804 1.00 78.50 86 GLU A N 1
ATOM 678 C CA . GLU A 1 86 ? 7.678 -12.487 -11.260 1.00 78.50 86 GLU A CA 1
ATOM 679 C C . GLU A 1 86 ? 7.481 -11.945 -9.838 1.00 78.50 86 GLU A C 1
ATOM 681 O O . GLU A 1 86 ? 8.421 -11.878 -9.043 1.00 78.50 86 GLU A O 1
ATOM 686 N N . ARG A 1 87 ? 6.253 -11.524 -9.518 1.00 81.81 87 ARG A N 1
ATOM 687 C CA . ARG A 1 87 ? 5.839 -11.101 -8.175 1.00 81.81 87 ARG A CA 1
ATOM 688 C C . ARG A 1 87 ? 4.618 -11.895 -7.760 1.00 81.81 87 ARG A C 1
ATOM 690 O O . ARG A 1 87 ? 3.539 -11.704 -8.311 1.00 81.81 87 ARG A O 1
ATOM 697 N N . ILE A 1 88 ? 4.796 -12.729 -6.748 1.00 87.81 88 ILE A N 1
ATOM 698 C CA . ILE A 1 88 ? 3.720 -13.474 -6.102 1.00 87.81 88 ILE A CA 1
ATOM 699 C C . ILE A 1 88 ? 3.623 -12.963 -4.669 1.00 87.81 88 ILE A C 1
ATOM 701 O O . ILE A 1 88 ? 4.639 -12.833 -3.986 1.00 87.81 88 ILE A O 1
ATOM 705 N N . PHE A 1 89 ? 2.413 -12.636 -4.227 1.00 90.81 89 PHE A N 1
ATOM 706 C CA . PHE A 1 89 ? 2.157 -12.177 -2.869 1.00 90.81 89 PHE A CA 1
ATOM 707 C C . PHE A 1 89 ? 0.746 -12.559 -2.425 1.00 90.81 89 PHE A C 1
ATOM 709 O O . PHE A 1 89 ? -0.174 -12.642 -3.239 1.00 90.81 89 PHE A O 1
ATOM 716 N N . ASP A 1 90 ? 0.590 -12.735 -1.117 1.00 94.19 90 ASP A N 1
ATOM 717 C CA . ASP A 1 90 ? -0.691 -12.993 -0.471 1.00 94.19 90 ASP A CA 1
ATOM 718 C C . ASP A 1 90 ? -1.239 -11.724 0.186 1.00 94.19 90 ASP A C 1
ATOM 720 O O . ASP A 1 90 ? -0.489 -10.858 0.646 1.00 94.19 90 ASP A O 1
ATOM 724 N N . ILE A 1 91 ? -2.567 -11.626 0.259 1.00 94.00 91 ILE A N 1
ATOM 725 C CA . ILE A 1 91 ? -3.266 -10.510 0.901 1.00 94.00 91 ILE A CA 1
ATOM 726 C C . ILE A 1 91 ? -4.118 -11.044 2.044 1.00 94.00 91 ILE A C 1
ATOM 728 O O . ILE A 1 91 ? -4.916 -11.962 1.867 1.00 94.00 91 ILE A O 1
ATOM 732 N N . SER A 1 92 ? -3.986 -10.414 3.209 1.00 95.12 92 SER A N 1
ATOM 733 C CA . SER A 1 92 ? -4.815 -10.671 4.385 1.00 95.12 92 SER A CA 1
ATOM 734 C C . SER A 1 92 ? -5.388 -9.354 4.908 1.00 95.12 92 SER A C 1
ATOM 736 O O . SER A 1 92 ? -4.673 -8.354 4.981 1.00 95.12 92 SER A O 1
ATOM 738 N N . ILE A 1 93 ? -6.681 -9.350 5.239 1.00 93.00 93 ILE A N 1
ATOM 739 C CA . ILE A 1 93 ? -7.422 -8.199 5.776 1.00 93.00 93 ILE A CA 1
ATOM 740 C C . ILE A 1 93 ? -8.035 -8.634 7.111 1.00 93.00 93 ILE A C 1
ATOM 742 O O . ILE A 1 93 ? -8.613 -9.720 7.184 1.00 93.00 93 ILE A O 1
ATOM 746 N N . GLN A 1 94 ? -7.883 -7.805 8.148 1.00 87.31 94 GLN A N 1
ATOM 747 C CA . GLN A 1 94 ? -8.304 -8.072 9.531 1.00 87.31 94 GLN A CA 1
ATOM 748 C C . GLN A 1 94 ? -9.190 -6.954 10.073 1.00 87.31 94 GLN A C 1
ATOM 750 O O . GLN A 1 94 ? -8.943 -5.784 9.700 1.00 87.31 94 GLN A O 1
#

Solvent-accessible surface area (backbone atoms only — not comparable to full-atom values): 6566 Å² total; per-residue (Å²): 93,81,49,71,42,97,83,61,48,36,35,39,38,38,37,73,73,66,94,86,55,98,61,91,73,47,67,45,65,51,71,40,90,69,93,59,86,71,49,78,74,60,43,58,46,80,58,50,77,68,45,70,50,79,41,80,44,90,71,75,94,76,90,80,90,86,84,87,84,88,78,77,32,69,53,43,93,53,96,76,64,84,40,91,69,87,88,86,84,88,87,86,88,134

Organism: NCBI:txid210225

pLDDT: mean 83.45, std 12.51, range [48.28, 95.94]

Secondary structure (DSSP, 8-state):
-EEE-TTSSEEEEEE---TT-S----EEE--S---SS-GGGGSEEE--SSEEEEEE-SPPSS-----------S---STT--------------

Mean predicted aligned error: 6.93 Å

Sequence (94 aa):
MFFYSPTKTWAFTSTGTSIDSQSFDYVVTNATRLLMADPTLYMNARSSPITMTYYGLCLQKGIYNVTLHFAEIIFTNDQTYSSLGERIFDISIQ